Protein AF-A0A377TTQ5-F1 (afdb_monomer)

Solvent-accessible surface area (backbone atoms only — not comparable to full-atom values): 5671 Å² total; per-residue (Å²): 133,58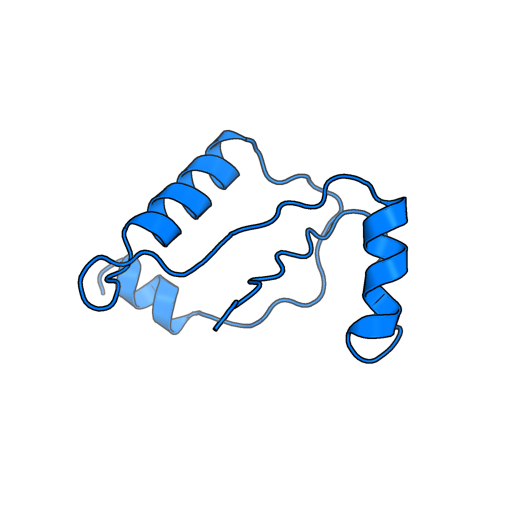,73,68,61,53,54,63,74,67,66,74,92,78,76,77,84,65,67,67,76,82,51,71,66,62,50,49,52,53,51,53,56,60,69,70,50,91,48,74,91,74,61,65,77,66,49,85,51,85,64,82,55,64,72,62,50,62,66,46,44,63,77,74,80,42,94,78,64,81,74,80,58,76,75,62,75,55,76,57,73,74,1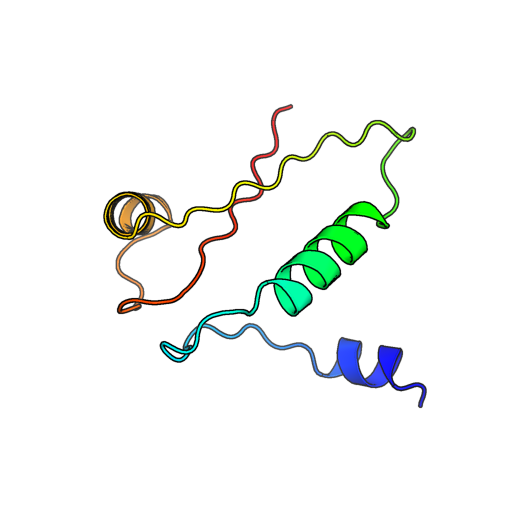29

Nearest PDB structures (foldseek):
  7z0w-assembly3_F  TM=9.594E-01  e=7.415E-06  Escherichia coli K-12
  7z0w-assembly2_C  TM=9.582E-01  e=8.526E-06  Escherichia coli K-12
  8ajx-assembly1_A  TM=9.555E-01  e=1.390E-05  Escherichia coli
  1zch-assembly1_A-2  TM=9.634E-01  e=3.225E-03  Bacillus subtilis
  3eof-assembly1_B  TM=9.105E-01  e=3.013E-02  Bacteroides fragilis NCTC 9343

Mean predicted aligned error: 7.74 Å

Structure (mmCIF, N/CA/C/O backbone):
data_AF-A0A377TTQ5-F1
#
_entry.id   AF-A0A377TTQ5-F1
#
loop_
_atom_site.group_PDB
_atom_site.id
_atom_site.type_symbol
_atom_site.label_atom_id
_atom_site.label_alt_id
_atom_site.label_comp_id
_atom_site.label_asym_id
_atom_site.label_entity_id
_atom_site.label_seq_id
_atom_site.pdbx_PDB_ins_code
_atom_site.Cartn_x
_atom_site.Cartn_y
_atom_site.Cartn_z
_atom_site.occupancy
_atom_site.B_iso_or_equiv
_atom_site.auth_seq_id
_atom_site.auth_comp_id
_atom_site.auth_asym_id
_atom_site.auth_atom_id
_atom_site.pdbx_PDB_model_num
ATOM 1 N N . MET A 1 1 ? -24.903 -6.816 5.364 1.00 72.75 1 MET A N 1
ATOM 2 C CA . MET A 1 1 ? -23.958 -6.250 6.354 1.00 72.75 1 MET A CA 1
ATOM 3 C C . MET A 1 1 ? -23.591 -4.851 5.861 1.00 72.75 1 MET A C 1
ATOM 5 O O . MET A 1 1 ? -24.226 -4.391 4.922 1.00 72.75 1 MET A O 1
ATOM 9 N N . THR A 1 2 ? -22.649 -4.127 6.477 1.00 97.38 2 THR A N 1
ATOM 10 C CA . THR A 1 2 ? -22.118 -2.910 5.835 1.00 97.38 2 THR A CA 1
ATOM 11 C C . THR A 1 2 ? -21.084 -3.293 4.766 1.00 97.38 2 THR A C 1
ATOM 13 O O . THR A 1 2 ? -20.381 -4.295 4.956 1.00 97.38 2 THR A O 1
ATOM 16 N N . PRO A 1 3 ? -20.928 -2.501 3.686 1.00 97.94 3 PRO A N 1
ATOM 17 C CA . PRO A 1 3 ? -19.966 -2.795 2.618 1.00 97.94 3 PRO A CA 1
ATOM 18 C C . PRO A 1 3 ? -18.528 -2.994 3.123 1.00 97.94 3 PRO A C 1
ATOM 20 O O . PRO A 1 3 ? -17.815 -3.878 2.655 1.00 97.94 3 PRO A O 1
ATOM 23 N N . THR A 1 4 ? -18.110 -2.228 4.137 1.00 97.25 4 THR A N 1
ATOM 24 C CA . THR A 1 4 ? -16.768 -2.329 4.731 1.00 97.25 4 THR A CA 1
ATOM 25 C C . THR A 1 4 ? -16.516 -3.688 5.381 1.00 97.25 4 THR A C 1
ATOM 27 O O . THR A 1 4 ? -15.453 -4.274 5.189 1.00 97.25 4 THR A O 1
ATOM 30 N N . ILE A 1 5 ? -17.477 -4.220 6.145 1.00 98.12 5 ILE A N 1
ATOM 31 C CA . ILE A 1 5 ? -17.277 -5.499 6.844 1.00 98.12 5 ILE A CA 1
ATOM 32 C C . ILE A 1 5 ? -17.302 -6.662 5.839 1.00 98.12 5 ILE A C 1
ATOM 34 O O . ILE A 1 5 ? -16.534 -7.613 5.986 1.00 98.12 5 ILE A O 1
ATOM 38 N N . GLU A 1 6 ? -18.138 -6.582 4.801 1.00 97.81 6 GLU A N 1
ATOM 39 C CA . GLU A 1 6 ? -18.163 -7.563 3.704 1.00 97.81 6 GLU A CA 1
ATOM 40 C C . GLU A 1 6 ? -16.821 -7.599 2.961 1.00 97.81 6 GLU A C 1
ATOM 42 O O . GLU A 1 6 ? -16.237 -8.673 2.795 1.00 97.81 6 GLU A O 1
ATOM 47 N N . LEU A 1 7 ? -16.275 -6.426 2.617 1.00 96.94 7 LEU A N 1
ATOM 48 C CA . LEU A 1 7 ? -14.964 -6.302 1.981 1.00 96.94 7 LEU A CA 1
ATOM 49 C C . LEU A 1 7 ? -13.858 -6.938 2.835 1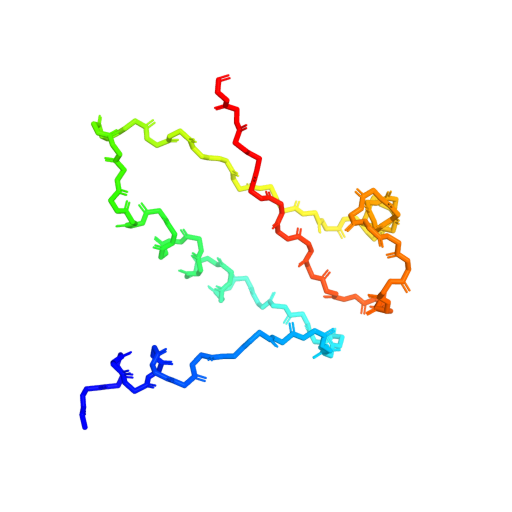.00 96.94 7 LEU A C 1
ATOM 51 O O . LEU A 1 7 ? -13.107 -7.774 2.332 1.00 96.94 7 LEU A O 1
ATOM 55 N N . LEU A 1 8 ? -13.789 -6.601 4.129 1.00 97.25 8 LEU A N 1
ATOM 56 C CA . LEU A 1 8 ? -12.769 -7.129 5.043 1.00 97.25 8 LEU A CA 1
ATOM 57 C C . LEU A 1 8 ? -12.844 -8.656 5.187 1.00 97.25 8 LEU A C 1
ATOM 59 O O . LEU A 1 8 ? -11.810 -9.323 5.181 1.00 97.25 8 LEU A O 1
ATOM 63 N N . ARG A 1 9 ? -14.051 -9.233 5.267 1.00 97.81 9 ARG A N 1
ATOM 64 C CA . ARG A 1 9 ? -14.235 -10.694 5.355 1.00 97.81 9 ARG A CA 1
ATOM 65 C C . ARG A 1 9 ? -13.922 -11.428 4.052 1.00 97.81 9 ARG A C 1
ATOM 67 O O . ARG A 1 9 ? -13.595 -12.608 4.095 1.00 97.81 9 ARG A O 1
ATOM 74 N N . SER A 1 10 ? -13.999 -10.745 2.911 1.00 97.69 10 SER A N 1
ATOM 75 C CA . SER A 1 10 ? -13.660 -11.308 1.599 1.00 97.69 10 SER A CA 1
ATOM 76 C C . SER A 1 10 ? -12.155 -11.304 1.283 1.00 97.69 10 SER A C 1
ATOM 78 O O . SER A 1 10 ? -11.758 -11.728 0.196 1.00 97.69 10 SER A O 1
ATOM 80 N N . HIS A 1 11 ? -11.303 -10.809 2.192 1.00 97.00 11 HIS A N 1
ATOM 81 C CA . HIS A 1 11 ? -9.868 -10.656 1.953 1.00 97.00 11 HIS A CA 1
ATOM 82 C C . HIS A 1 11 ? -9.178 -11.989 1.609 1.00 97.00 11 HIS A C 1
ATOM 84 O O . HIS A 1 11 ? -9.277 -12.980 2.331 1.00 97.00 11 HIS A O 1
ATOM 90 N N . ARG A 1 12 ? -8.397 -11.977 0.522 1.00 95.88 12 ARG A N 1
ATOM 91 C CA . ARG A 1 12 ? -7.476 -13.050 0.131 1.00 95.88 12 ARG A CA 1
ATOM 92 C C . ARG A 1 12 ? -6.225 -12.461 -0.505 1.00 95.88 12 ARG A C 1
ATOM 94 O O . ARG A 1 12 ? -6.313 -11.491 -1.258 1.00 95.88 12 ARG A O 1
ATOM 101 N N . SER A 1 13 ? -5.068 -13.060 -0.231 1.00 92.44 13 SER A N 1
ATOM 102 C CA . SER A 1 13 ? -3.798 -12.629 -0.820 1.00 92.44 13 SER A CA 1
ATOM 103 C C . SER A 1 13 ? -3.734 -13.000 -2.300 1.00 92.44 13 SER A C 1
ATOM 105 O O . SER A 1 13 ? -3.762 -14.178 -2.656 1.00 92.44 13 SER A O 1
ATOM 107 N N . ILE A 1 14 ? -3.597 -11.995 -3.160 1.00 90.31 14 ILE A N 1
ATOM 108 C CA . ILE A 1 14 ? -3.435 -12.171 -4.603 1.00 90.31 14 ILE A CA 1
ATOM 109 C C . ILE A 1 14 ? -1.941 -12.200 -4.937 1.00 90.31 14 ILE A C 1
ATOM 111 O O . ILE A 1 14 ? -1.192 -11.334 -4.494 1.00 90.31 14 ILE A O 1
ATOM 115 N N . ARG A 1 15 ? -1.502 -13.210 -5.697 1.00 87.62 15 ARG A N 1
ATOM 116 C CA . ARG A 1 15 ? -0.098 -13.374 -6.137 1.00 87.62 15 ARG A CA 1
ATOM 117 C C . ARG A 1 15 ? 0.072 -13.388 -7.658 1.00 87.62 15 ARG A C 1
ATOM 119 O O . ARG A 1 15 ? 1.188 -13.426 -8.152 1.00 87.62 15 ARG A O 1
ATOM 126 N N . HIS A 1 16 ? -1.030 -13.315 -8.397 1.00 84.81 16 HIS A N 1
ATOM 127 C CA . HIS A 1 16 ? -1.047 -13.210 -9.850 1.00 84.81 16 HIS A CA 1
ATOM 128 C C . HIS A 1 16 ? -1.842 -11.961 -10.226 1.00 84.81 16 HIS A C 1
ATOM 130 O O . HIS A 1 16 ? -2.999 -11.839 -9.831 1.00 84.81 16 HIS A O 1
ATOM 136 N N . PHE A 1 17 ? -1.235 -11.032 -10.964 1.00 87.06 17 PHE A N 1
ATOM 137 C CA . PHE A 1 17 ? -1.915 -9.809 -11.391 1.00 87.06 17 PHE A CA 1
ATOM 138 C C . PHE A 1 17 ? -1.701 -9.548 -12.883 1.00 87.06 17 PHE A C 1
ATOM 140 O O . PHE A 1 17 ? -0.852 -10.176 -13.518 1.00 87.06 17 PHE A O 1
ATOM 147 N N . THR A 1 18 ? -2.469 -8.608 -13.423 1.00 91.25 18 THR A N 1
ATOM 148 C CA . THR A 1 18 ? -2.384 -8.152 -14.812 1.00 91.25 18 THR A CA 1
ATOM 149 C C . THR A 1 18 ? -1.395 -6.997 -14.968 1.00 91.25 18 THR A C 1
ATOM 151 O O . THR A 1 18 ? -0.952 -6.399 -13.982 1.00 91.25 18 THR A O 1
ATOM 154 N N . ASP A 1 19 ? -1.080 -6.655 -16.213 1.00 88.06 19 ASP A N 1
ATOM 155 C CA . ASP A 1 19 ? -0.179 -5.546 -16.557 1.00 88.06 19 ASP A CA 1
ATOM 156 C C . ASP A 1 19 ? -0.891 -4.179 -16.509 1.00 88.06 19 ASP A C 1
ATOM 158 O O . ASP A 1 19 ? -0.300 -3.147 -16.821 1.00 88.06 19 ASP A O 1
ATOM 162 N N . ALA A 1 20 ? -2.167 -4.159 -16.099 1.00 89.44 20 ALA A N 1
ATOM 163 C CA . ALA A 1 20 ? -2.931 -2.933 -15.927 1.00 89.44 20 ALA A CA 1
ATOM 164 C C . ALA A 1 20 ? -2.299 -2.069 -14.818 1.00 89.44 20 ALA A C 1
ATOM 166 O O . ALA A 1 20 ? -2.104 -2.556 -13.697 1.00 89.44 20 ALA A O 1
ATOM 167 N N . PRO A 1 21 ? -1.980 -0.792 -15.095 1.00 89.44 21 PRO A N 1
ATOM 168 C CA . PRO A 1 21 ? -1.408 0.087 -14.090 1.00 89.44 21 PRO A CA 1
ATOM 169 C C . PRO A 1 21 ? -2.454 0.468 -13.036 1.00 89.44 21 PRO A C 1
ATOM 171 O O . PRO A 1 21 ? -3.646 0.576 -13.320 1.00 89.44 21 PRO A O 1
ATOM 174 N N . VAL A 1 22 ? -1.988 0.734 -11.816 1.00 92.81 22 VAL A N 1
ATOM 175 C CA . VAL A 1 22 ? -2.797 1.411 -10.795 1.00 92.81 22 VAL A CA 1
ATOM 176 C C . VAL A 1 22 ? -2.826 2.898 -11.134 1.00 92.81 22 VAL A C 1
ATOM 178 O O . VAL A 1 22 ? -1.759 3.510 -11.254 1.00 92.81 22 VAL A O 1
ATOM 181 N N . SER A 1 23 ? -4.028 3.460 -11.273 1.00 94.56 23 SER A N 1
ATOM 182 C CA . SER A 1 23 ? -4.213 4.888 -11.559 1.00 94.56 23 SER A CA 1
ATOM 183 C C . SER A 1 23 ? -3.636 5.777 -10.454 1.00 94.56 23 SER A C 1
ATOM 185 O O . SER A 1 23 ? -3.349 5.334 -9.333 1.00 94.56 23 SER A O 1
ATOM 187 N N . ASP A 1 24 ? -3.434 7.046 -10.780 1.00 94.50 24 ASP A N 1
ATOM 188 C CA . ASP A 1 24 ? -2.879 8.020 -9.848 1.00 94.50 24 ASP A CA 1
ATOM 189 C C . ASP A 1 24 ? -3.863 8.325 -8.717 1.00 94.50 24 ASP A C 1
ATOM 191 O O . ASP A 1 24 ? -3.455 8.387 -7.557 1.00 94.50 24 ASP A O 1
ATOM 195 N N . GLU A 1 25 ? -5.152 8.371 -9.038 1.00 97.19 25 GLU A N 1
ATOM 196 C CA . GLU A 1 25 ? -6.259 8.574 -8.109 1.00 97.19 25 GLU A CA 1
ATOM 197 C C . GLU A 1 25 ? -6.374 7.400 -7.134 1.00 97.19 25 GLU A C 1
ATOM 199 O O . GLU A 1 25 ? -6.327 7.591 -5.921 1.00 97.19 25 GLU A O 1
ATOM 204 N N . GLN A 1 26 ? -6.420 6.160 -7.641 1.00 96.38 26 GLN A N 1
ATOM 205 C CA . GLN A 1 26 ? -6.452 4.969 -6.779 1.00 96.38 26 GLN A CA 1
ATOM 206 C C . GLN A 1 26 ? -5.246 4.924 -5.842 1.00 96.38 26 GLN A C 1
ATOM 208 O O . GLN A 1 26 ? -5.364 4.565 -4.672 1.00 96.38 26 GLN A O 1
ATOM 213 N N . ARG A 1 27 ? -4.066 5.282 -6.353 1.00 95.62 27 ARG A N 1
ATOM 214 C CA . ARG A 1 27 ? -2.844 5.300 -5.554 1.00 95.62 27 ARG A CA 1
ATOM 215 C C . ARG A 1 27 ? -2.891 6.374 -4.467 1.00 95.62 27 ARG A C 1
ATOM 217 O O . ARG A 1 27 ? -2.443 6.095 -3.357 1.00 95.62 27 ARG A O 1
ATOM 224 N N . ALA A 1 28 ? -3.412 7.561 -4.769 1.00 96.56 28 ALA A N 1
ATOM 225 C CA . ALA A 1 28 ? -3.593 8.625 -3.786 1.00 96.56 28 ALA A CA 1
ATOM 226 C C . ALA A 1 28 ? -4.537 8.181 -2.657 1.00 96.56 28 ALA A C 1
ATOM 228 O O . ALA A 1 28 ? -4.169 8.299 -1.491 1.00 96.56 28 ALA A O 1
ATOM 229 N N . GLU A 1 29 ? -5.671 7.561 -2.991 1.00 98.19 29 GLU A N 1
ATOM 230 C CA . GLU A 1 29 ? -6.634 7.035 -2.010 1.00 98.19 29 GLU A CA 1
ATOM 231 C C . GLU A 1 29 ? -6.037 5.937 -1.116 1.00 98.19 29 GLU A C 1
ATOM 233 O O . GLU A 1 29 ? -6.254 5.920 0.098 1.00 98.19 29 GLU A O 1
ATOM 238 N N . ILE A 1 30 ? -5.222 5.039 -1.683 1.00 97.12 30 ILE A N 1
ATOM 239 C CA . ILE A 1 30 ? -4.514 4.003 -0.913 1.00 97.12 30 ILE A CA 1
ATOM 240 C C . ILE A 1 30 ? -3.542 4.639 0.090 1.00 97.12 30 ILE A C 1
ATOM 242 O O . ILE A 1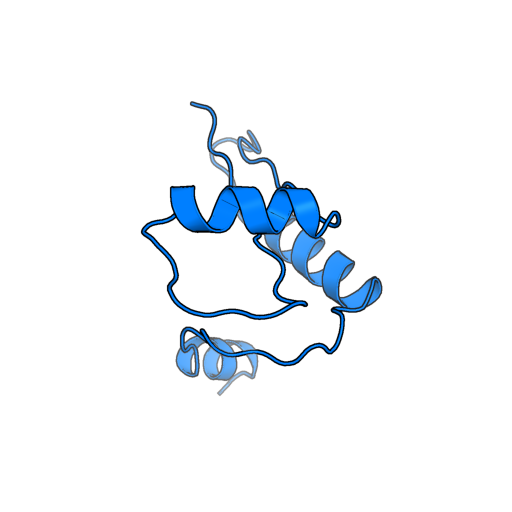 30 ? -3.488 4.220 1.248 1.00 97.12 30 ILE A O 1
ATOM 246 N N . ILE A 1 31 ? -2.772 5.643 -0.338 1.00 96.38 31 ILE A N 1
ATOM 247 C CA . ILE A 1 31 ? -1.805 6.328 0.530 1.00 96.38 31 ILE A CA 1
ATOM 248 C C . ILE A 1 31 ? -2.532 7.115 1.624 1.00 96.38 31 ILE A C 1
ATOM 250 O O . ILE A 1 31 ? -2.154 7.000 2.788 1.00 96.38 31 ILE A O 1
ATOM 254 N N . ALA A 1 32 ? -3.595 7.844 1.280 1.00 97.62 32 ALA A N 1
ATOM 255 C CA . ALA A 1 32 ? -4.413 8.578 2.241 1.00 97.62 32 ALA A CA 1
ATOM 256 C C . ALA A 1 32 ? -5.029 7.636 3.290 1.00 97.62 32 ALA A C 1
ATOM 258 O O . ALA A 1 32 ? -4.953 7.897 4.490 1.00 97.62 32 ALA A O 1
ATOM 259 N N . SER A 1 33 ? -5.546 6.483 2.852 1.00 96.75 33 SER A N 1
ATOM 260 C CA . SER A 1 33 ? -6.072 5.443 3.746 1.00 96.75 33 SER A CA 1
ATOM 261 C C . SER A 1 33 ? -4.998 4.898 4.694 1.00 96.75 33 SER A C 1
ATOM 263 O O . SER A 1 33 ? -5.265 4.694 5.877 1.00 96.75 33 SER A O 1
ATOM 265 N N . ALA A 1 34 ? -3.770 4.688 4.204 1.00 95.56 34 ALA A N 1
ATOM 266 C CA . ALA A 1 34 ? -2.649 4.243 5.033 1.00 95.56 34 ALA A CA 1
ATOM 267 C C . ALA A 1 34 ? -2.230 5.306 6.066 1.00 95.56 34 ALA A C 1
ATOM 269 O O . ALA A 1 34 ? -1.946 4.968 7.213 1.00 95.56 34 ALA A O 1
ATOM 270 N N . GLN A 1 35 ? -2.221 6.584 5.678 1.00 96.19 35 GLN A N 1
ATOM 271 C CA . GLN A 1 35 ? -1.898 7.712 6.560 1.00 96.19 35 GLN A CA 1
ATOM 272 C C . GLN A 1 35 ? -2.961 7.946 7.642 1.00 96.19 35 GLN A C 1
ATOM 274 O O .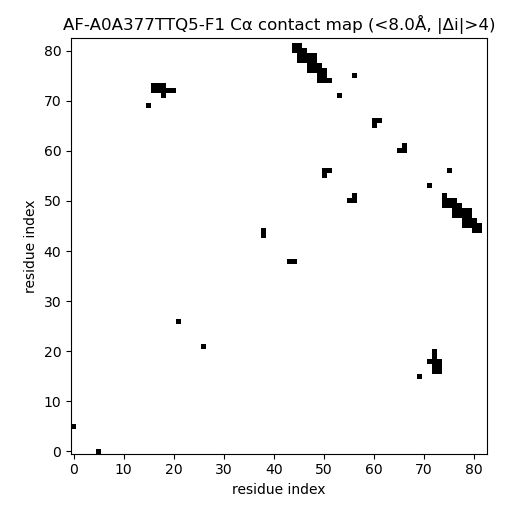 GLN A 1 35 ? -2.631 8.440 8.717 1.00 96.19 35 GLN A O 1
ATOM 279 N N . ALA A 1 36 ? -4.217 7.572 7.383 1.00 97.06 36 ALA A N 1
ATOM 280 C CA . ALA A 1 36 ? -5.314 7.687 8.342 1.00 97.06 36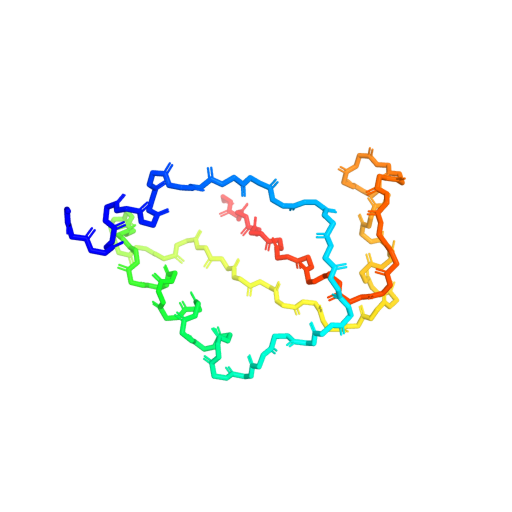 ALA A CA 1
ATOM 281 C C . ALA A 1 36 ? -5.285 6.617 9.452 1.00 97.06 36 ALA A C 1
ATOM 283 O O . ALA A 1 36 ? -6.056 6.699 10.411 1.00 97.06 36 ALA A O 1
ATOM 284 N N . ALA A 1 37 ? -4.418 5.604 9.344 1.00 96.31 37 ALA A N 1
ATOM 285 C CA . ALA A 1 37 ? -4.279 4.582 10.374 1.00 96.31 37 ALA A CA 1
ATOM 286 C C . ALA A 1 37 ? -3.709 5.173 11.677 1.00 96.31 37 ALA A C 1
ATOM 288 O O . ALA A 1 37 ? -2.827 6.032 11.664 1.00 96.31 37 ALA A O 1
ATOM 289 N N . SER A 1 38 ? -4.183 4.686 12.828 1.00 96.44 38 SER A N 1
ATOM 290 C CA . SER A 1 38 ? -3.650 5.101 14.128 1.00 96.44 38 SER A CA 1
ATOM 291 C C . SER A 1 38 ? -2.157 4.783 14.236 1.00 96.44 38 SER A C 1
ATOM 293 O O . SER A 1 38 ? -1.717 3.684 13.900 1.00 96.44 38 SER A O 1
ATOM 295 N N . THR A 1 39 ? -1.377 5.728 14.758 1.00 96.50 39 THR A N 1
ATOM 296 C CA . THR A 1 39 ? 0.058 5.549 14.999 1.00 96.50 39 THR A CA 1
ATOM 297 C C . THR A 1 39 ? 0.368 5.760 16.474 1.00 96.50 39 THR A C 1
ATOM 299 O O . THR A 1 39 ? -0.255 6.588 17.142 1.00 96.50 39 THR A O 1
ATOM 302 N N . SER A 1 40 ? 1.327 4.994 17.001 1.00 95.94 40 SER A N 1
ATOM 303 C CA . SER A 1 40 ? 1.748 5.131 18.397 1.00 95.94 40 SER A CA 1
ATOM 304 C C . SER A 1 40 ? 2.229 6.552 18.648 1.00 95.94 40 SER A C 1
ATOM 306 O O . SER A 1 40 ? 3.117 7.027 17.940 1.00 95.94 40 SER A O 1
ATOM 308 N N . SER A 1 41 ? 1.643 7.219 19.641 1.00 95.88 41 SER A N 1
ATOM 309 C CA . SER A 1 41 ? 2.009 8.580 20.056 1.00 95.88 41 SER A CA 1
ATOM 310 C C . SER A 1 41 ? 2.089 9.588 18.900 1.00 95.88 41 SER A C 1
ATOM 312 O O . SER A 1 41 ? 2.892 10.513 18.950 1.00 95.88 41 SER A O 1
ATOM 314 N N . PHE A 1 42 ? 1.291 9.388 17.843 1.00 92.81 42 PHE A N 1
ATOM 315 C CA . PHE A 1 42 ? 1.302 10.211 16.628 1.00 92.81 42 PHE A CA 1
ATOM 316 C C . PHE A 1 42 ? 2.669 10.291 15.910 1.00 92.81 42 PHE A C 1
ATOM 318 O O . PHE A 1 42 ? 2.923 11.210 15.138 1.00 92.81 42 PHE A O 1
ATOM 325 N N . LEU A 1 43 ? 3.564 9.321 16.133 1.00 95.31 43 LEU A N 1
ATOM 326 C CA . LEU A 1 43 ? 4.951 9.397 15.662 1.00 95.31 43 LEU A CA 1
ATOM 327 C C . LEU A 1 43 ? 5.128 9.183 14.155 1.00 95.31 43 LEU A C 1
ATOM 329 O O . LEU A 1 43 ? 6.157 9.568 13.610 1.00 95.31 43 LEU A O 1
ATOM 333 N N . GLN A 1 44 ? 4.176 8.520 13.490 1.00 93.38 44 GLN A N 1
ATOM 334 C CA . GLN A 1 44 ? 4.244 8.244 12.047 1.00 93.38 44 GLN A CA 1
ATOM 335 C C . GLN A 1 44 ? 5.572 7.581 11.603 1.00 93.38 44 GLN A C 1
ATOM 337 O O . GLN A 1 44 ? 6.106 7.884 10.539 1.00 93.38 44 GLN A O 1
ATOM 342 N N . CYS A 1 45 ? 6.109 6.646 12.403 1.00 93.31 45 CYS A N 1
ATOM 343 C CA . CYS A 1 45 ? 7.384 5.948 12.152 1.00 93.31 45 CYS A CA 1
ATOM 344 C C . CYS A 1 45 ? 7.317 4.920 11.004 1.00 93.31 45 CYS A C 1
ATOM 346 O O . CYS A 1 45 ? 7.689 3.756 11.157 1.00 93.31 45 CYS A O 1
ATOM 348 N N . THR A 1 46 ? 6.775 5.295 9.852 1.00 93.44 46 THR A N 1
ATOM 349 C CA . THR A 1 46 ? 6.635 4.424 8.685 1.00 93.44 46 THR A CA 1
ATOM 350 C C . THR A 1 46 ? 6.852 5.235 7.421 1.00 93.44 46 THR A C 1
ATOM 352 O O . THR A 1 46 ? 6.341 6.341 7.279 1.00 93.44 46 THR A O 1
ATOM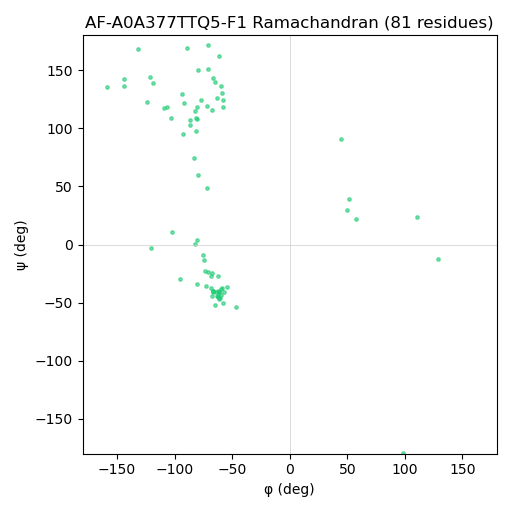 355 N N . SER A 1 47 ? 7.607 4.674 6.481 1.00 93.81 47 SER A N 1
ATOM 356 C CA . SER A 1 47 ? 7.811 5.265 5.163 1.00 93.81 47 SER A CA 1
ATOM 357 C C . SER A 1 47 ? 7.293 4.324 4.085 1.00 93.81 47 SER A C 1
ATOM 359 O O . SER A 1 47 ? 7.495 3.110 4.148 1.00 93.81 47 SER A O 1
ATOM 361 N N . ILE A 1 48 ? 6.635 4.901 3.083 1.00 93.94 48 ILE A N 1
ATOM 362 C CA . ILE A 1 48 ? 6.130 4.186 1.915 1.00 93.94 48 ILE A CA 1
ATOM 363 C C . ILE A 1 48 ? 7.031 4.537 0.734 1.00 93.94 48 ILE A C 1
ATOM 365 O O . ILE A 1 48 ? 7.124 5.699 0.347 1.00 93.94 48 ILE A O 1
ATOM 369 N N . ILE A 1 49 ? 7.691 3.534 0.155 1.00 93.69 49 ILE A N 1
ATOM 370 C CA . ILE A 1 49 ? 8.585 3.720 -0.992 1.00 93.69 49 ILE A CA 1
ATOM 371 C C . ILE A 1 49 ? 7.923 3.122 -2.231 1.00 93.69 49 ILE A C 1
ATOM 373 O O . ILE A 1 49 ? 7.680 1.917 -2.304 1.00 93.69 49 ILE A O 1
ATOM 377 N N . ARG A 1 50 ? 7.642 3.970 -3.227 1.00 92.69 50 ARG A N 1
ATOM 378 C CA . ARG A 1 50 ? 7.130 3.542 -4.533 1.00 92.69 50 ARG A CA 1
ATOM 379 C C . ARG A 1 50 ? 8.292 3.303 -5.487 1.00 92.69 50 ARG A C 1
ATOM 381 O O . ARG A 1 50 ? 9.031 4.226 -5.810 1.00 92.69 50 ARG A O 1
ATOM 388 N N . ILE A 1 51 ? 8.379 2.088 -6.014 1.00 89.75 51 ILE A N 1
ATOM 389 C CA . ILE A 1 51 ? 9.382 1.714 -7.013 1.00 89.75 51 ILE A CA 1
ATOM 390 C C . ILE A 1 51 ? 8.720 1.660 -8.386 1.00 89.75 51 ILE A C 1
ATOM 392 O O . ILE A 1 51 ? 7.920 0.763 -8.665 1.00 89.75 51 ILE A O 1
ATOM 396 N N . THR A 1 52 ? 9.037 2.631 -9.239 1.00 90.25 52 THR A N 1
ATOM 397 C CA . THR A 1 52 ? 8.534 2.718 -10.619 1.00 90.25 52 THR A CA 1
ATOM 398 C C . THR A 1 52 ? 9.493 2.125 -11.640 1.00 90.25 52 THR A C 1
ATOM 400 O O . THR A 1 52 ? 9.019 1.606 -12.643 1.00 90.25 52 THR A O 1
ATOM 403 N N . ASP A 1 53 ? 10.801 2.157 -11.370 1.00 89.94 53 ASP A N 1
ATOM 404 C CA . ASP A 1 53 ? 11.827 1.586 -12.243 1.00 89.94 53 ASP A CA 1
ATOM 405 C C . ASP A 1 53 ? 11.714 0.046 -12.289 1.00 89.94 53 ASP A C 1
ATOM 407 O O . ASP A 1 53 ? 11.913 -0.616 -11.258 1.00 89.94 53 ASP A O 1
ATOM 411 N N . PRO A 1 54 ? 11.406 -0.543 -13.461 1.00 87.44 54 PRO A N 1
ATOM 412 C CA . PRO A 1 54 ? 11.358 -1.989 -13.629 1.00 87.44 54 PRO A CA 1
ATOM 413 C C . PRO A 1 54 ? 12.699 -2.664 -13.323 1.00 87.44 54 PRO A C 1
ATOM 415 O O . PRO A 1 54 ? 12.705 -3.712 -12.685 1.00 87.44 54 PRO A O 1
ATOM 418 N N . ALA A 1 55 ? 13.832 -2.061 -13.696 1.00 91.00 55 ALA A N 1
ATOM 419 C CA . ALA A 1 55 ? 15.150 -2.655 -13.484 1.00 91.00 55 ALA A CA 1
ATOM 420 C C . ALA A 1 55 ? 15.492 -2.755 -11.989 1.00 91.00 55 ALA A C 1
ATOM 422 O O . ALA A 1 55 ? 16.024 -3.766 -11.527 1.00 91.00 55 ALA A O 1
ATOM 423 N N . LEU A 1 56 ? 15.137 -1.732 -11.204 1.00 90.62 56 LEU A N 1
ATOM 424 C CA . LEU A 1 56 ? 15.266 -1.776 -9.746 1.00 90.62 56 LEU A CA 1
ATOM 425 C C . LEU A 1 56 ? 14.355 -2.851 -9.145 1.00 90.62 56 LEU A C 1
ATOM 427 O O . LEU A 1 56 ? 14.776 -3.587 -8.253 1.00 90.62 56 LEU A O 1
ATOM 431 N N . ARG A 1 57 ? 13.123 -2.975 -9.649 1.00 87.81 57 ARG A N 1
ATOM 432 C CA . ARG A 1 57 ? 12.167 -3.981 -9.176 1.00 87.81 57 ARG A CA 1
ATOM 433 C C . ARG A 1 57 ? 12.662 -5.408 -9.420 1.00 87.81 57 ARG A C 1
ATOM 435 O O . ARG A 1 57 ? 12.606 -6.211 -8.494 1.00 87.81 57 ARG A O 1
ATOM 442 N N . GLU A 1 58 ? 13.205 -5.697 -10.601 1.00 86.69 58 GLU A N 1
ATOM 443 C CA . GLU A 1 58 ? 13.791 -7.008 -10.927 1.00 86.69 58 GLU A CA 1
ATOM 444 C C . GLU A 1 58 ? 14.939 -7.375 -9.978 1.00 86.69 58 GLU A C 1
ATOM 446 O O . GLU A 1 58 ? 15.049 -8.514 -9.529 1.00 86.69 58 GLU A O 1
ATOM 451 N N . ARG A 1 59 ? 15.756 -6.392 -9.579 1.00 90.25 59 ARG A N 1
ATOM 452 C CA . ARG A 1 59 ? 16.842 -6.602 -8.608 1.00 90.25 59 ARG A CA 1
ATOM 453 C C . ARG A 1 59 ? 16.346 -6.919 -7.194 1.00 90.25 59 ARG A C 1
ATOM 455 O O . ARG A 1 59 ? 17.087 -7.536 -6.434 1.00 90.25 59 ARG A O 1
ATOM 462 N N . LEU A 1 60 ? 15.128 -6.510 -6.826 1.00 87.81 60 LEU A N 1
ATOM 463 C CA . LEU A 1 60 ? 14.558 -6.789 -5.503 1.00 87.81 60 LEU A CA 1
ATOM 464 C C . LEU A 1 60 ? 13.982 -8.197 -5.375 1.00 87.81 60 LEU A C 1
ATOM 466 O O . LEU A 1 60 ? 14.073 -8.776 -4.297 1.00 87.81 60 LEU A O 1
ATOM 470 N N . VAL A 1 61 ? 13.414 -8.755 -6.447 1.00 81.75 61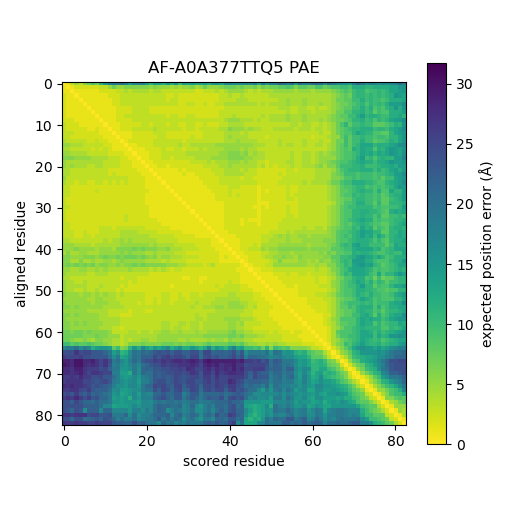 VAL A N 1
ATOM 471 C CA . VAL A 1 61 ? 12.801 -10.097 -6.448 1.00 81.75 61 VAL A CA 1
ATOM 472 C C . VAL A 1 61 ? 13.686 -11.162 -5.778 1.00 81.75 61 VAL A C 1
ATOM 474 O O . VAL A 1 61 ? 13.215 -11.789 -4.823 1.00 81.75 61 VAL A O 1
ATOM 477 N N . PRO A 1 62 ? 14.968 -11.354 -6.163 1.00 84.88 62 PRO A N 1
ATOM 478 C CA . PRO A 1 62 ? 15.807 -12.383 -5.546 1.00 84.88 62 PRO A CA 1
ATOM 479 C C . PRO A 1 62 ? 16.045 -12.162 -4.044 1.00 84.88 62 PRO A C 1
ATOM 481 O O . PRO A 1 62 ? 16.216 -13.136 -3.315 1.00 84.88 62 PRO A O 1
ATOM 484 N N . LEU A 1 63 ? 15.992 -10.916 -3.555 1.00 88.19 63 LEU A N 1
ATOM 485 C CA . LEU A 1 63 ? 16.177 -10.583 -2.136 1.00 88.19 63 LEU A CA 1
ATOM 486 C C . LEU A 1 63 ? 14.965 -10.957 -1.267 1.00 88.19 63 LEU A C 1
ATOM 488 O O . LEU A 1 63 ? 15.064 -10.953 -0.043 1.00 88.19 63 LEU A O 1
ATOM 492 N N . THR A 1 64 ? 13.821 -11.272 -1.883 1.00 82.12 64 THR A N 1
ATOM 493 C CA . THR A 1 64 ? 12.548 -11.532 -1.186 1.00 82.12 64 THR A CA 1
ATOM 494 C C . THR A 1 64 ? 12.187 -13.016 -1.054 1.00 82.12 64 THR A C 1
ATOM 496 O O . THR A 1 64 ? 11.077 -13.333 -0.634 1.00 82.12 64 THR A O 1
ATOM 499 N N . GLY A 1 65 ? 13.114 -13.933 -1.362 1.00 68.69 65 GLY A N 1
ATOM 500 C CA . GLY A 1 65 ? 12.891 -15.382 -1.227 1.00 68.69 65 GLY A CA 1
ATOM 501 C C . GLY A 1 65 ? 12.800 -16.161 -2.545 1.00 68.69 65 GLY A C 1
ATOM 502 O O . GLY A 1 65 ? 12.237 -17.252 -2.568 1.00 68.69 65 GLY A O 1
ATOM 503 N N . GLY A 1 66 ? 13.382 -15.639 -3.629 1.00 59.94 66 GLY A N 1
ATOM 504 C CA . GLY A 1 66 ? 13.581 -16.374 -4.885 1.00 59.94 66 GLY A CA 1
ATOM 505 C C . GLY A 1 66 ? 12.533 -16.104 -5.976 1.00 59.94 66 GLY A C 1
ATOM 506 O O . GLY A 1 66 ? 11.637 -15.280 -5.791 1.00 59.94 66 GLY A O 1
ATOM 507 N N . PRO A 1 67 ? 12.651 -16.762 -7.149 1.00 52.94 67 PRO A N 1
ATOM 508 C CA . PRO A 1 67 ? 11.916 -16.423 -8.367 1.00 52.94 67 PRO A CA 1
ATOM 509 C C . PRO A 1 67 ? 10.482 -16.974 -8.330 1.00 52.94 67 PRO A C 1
ATOM 511 O O . PRO A 1 67 ? 10.072 -17.764 -9.176 1.00 52.94 67 PRO A O 1
ATOM 514 N N . ALA A 1 68 ? 9.686 -16.570 -7.343 1.00 49.38 68 ALA A N 1
ATOM 515 C CA . ALA A 1 68 ? 8.264 -16.880 -7.295 1.00 49.38 68 ALA A CA 1
ATOM 516 C C . ALA A 1 68 ? 7.491 -15.865 -8.152 1.00 49.38 68 ALA A C 1
ATOM 518 O O . ALA A 1 68 ? 6.846 -14.952 -7.652 1.00 49.38 68 ALA A O 1
ATOM 519 N N . ALA A 1 69 ? 7.616 -16.043 -9.469 1.00 47.62 69 ALA A N 1
ATOM 520 C CA . ALA A 1 69 ? 6.672 -15.620 -10.497 1.00 47.62 69 ALA A CA 1
ATOM 521 C C . ALA A 1 69 ? 6.088 -14.197 -10.378 1.00 47.62 69 ALA A C 1
ATOM 523 O O . ALA A 1 69 ? 4.960 -14.038 -9.916 1.00 47.62 69 ALA A O 1
ATOM 524 N N . ARG A 1 70 ? 6.737 -13.191 -10.9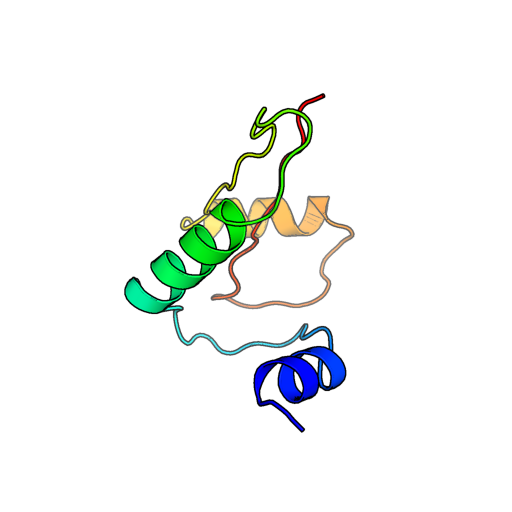95 1.00 49.84 70 ARG A N 1
ATOM 525 C CA . ARG A 1 70 ? 5.961 -12.296 -11.872 1.00 49.84 70 ARG A CA 1
ATOM 526 C C . ARG A 1 70 ? 6.751 -11.506 -12.919 1.00 49.84 70 ARG A C 1
ATOM 528 O O . ARG A 1 70 ? 7.764 -10.895 -12.626 1.00 49.84 70 ARG A O 1
ATOM 535 N N . ARG A 1 71 ? 6.163 -11.519 -14.121 1.00 47.31 71 ARG A N 1
ATOM 536 C CA . ARG A 1 71 ? 6.371 -10.686 -15.319 1.00 47.31 71 ARG A CA 1
ATOM 537 C C . ARG A 1 71 ? 5.836 -9.237 -15.110 1.00 47.31 71 ARG A C 1
ATOM 539 O O . ARG A 1 71 ? 5.241 -8.980 -14.058 1.00 47.31 71 ARG A O 1
ATOM 546 N N . PRO A 1 72 ? 6.090 -8.274 -16.024 1.00 38.28 72 PRO A N 1
ATOM 547 C CA . PRO A 1 72 ? 6.149 -6.846 -15.695 1.00 38.28 72 PRO A CA 1
ATOM 548 C C . PRO A 1 72 ? 4.798 -6.282 -15.224 1.00 38.28 72 PRO A C 1
ATOM 550 O O . PRO A 1 72 ? 3.767 -6.608 -15.779 1.00 38.28 72 PRO A O 1
ATOM 553 N N . GLY A 1 73 ? 4.796 -5.411 -14.203 1.00 47.06 73 GLY A N 1
ATOM 554 C CA . GLY A 1 73 ? 3.604 -4.625 -13.818 1.00 47.06 73 GLY A CA 1
ATOM 555 C C . GLY A 1 73 ? 3.180 -4.672 -12.342 1.00 47.06 73 GLY A C 1
ATOM 556 O O . GLY A 1 73 ? 2.409 -3.827 -11.902 1.00 47.06 73 GLY A O 1
ATOM 557 N N . GLY A 1 74 ? 3.709 -5.579 -11.512 1.00 42.28 74 GLY A N 1
ATOM 558 C CA . GLY A 1 74 ? 3.338 -5.668 -10.084 1.00 42.28 74 GLY A CA 1
ATOM 559 C C . GLY A 1 74 ? 4.140 -4.760 -9.167 1.00 42.28 74 GLY A C 1
ATOM 560 O O . GLY A 1 74 ? 5.317 -5.027 -8.958 1.00 42.28 74 GLY A O 1
ATOM 561 N N . GLY A 1 75 ? 3.548 -3.679 -8.651 1.00 44.12 75 GLY A N 1
ATOM 562 C CA . GLY A 1 75 ? 4.206 -2.790 -7.690 1.00 44.12 75 GLY A CA 1
ATOM 563 C C . GLY A 1 75 ? 4.656 -3.547 -6.440 1.00 44.12 75 GLY A C 1
ATOM 564 O O . GLY A 1 75 ? 3.826 -4.096 -5.725 1.00 44.12 75 GLY A O 1
ATOM 565 N N . VAL A 1 76 ? 5.960 -3.567 -6.168 1.00 46.31 76 VAL A N 1
ATOM 566 C CA . VAL A 1 76 ? 6.485 -3.980 -4.862 1.00 46.31 76 VAL A CA 1
ATOM 567 C C . VAL A 1 76 ? 6.351 -2.772 -3.939 1.00 46.31 76 VAL A C 1
ATOM 569 O O . VAL A 1 76 ? 7.056 -1.780 -4.119 1.00 46.31 76 VAL A O 1
ATOM 572 N N . LEU A 1 77 ? 5.418 -2.830 -2.987 1.00 42.47 77 LEU A N 1
ATOM 573 C CA . LEU A 1 77 ? 5.333 -1.864 -1.895 1.00 42.47 77 LEU A CA 1
ATOM 574 C C . LEU A 1 77 ? 6.119 -2.427 -0.708 1.00 42.47 77 LEU A C 1
ATOM 576 O O . LEU A 1 77 ? 5.612 -3.252 0.048 1.00 42.47 77 LEU A O 1
ATOM 580 N N . GLY A 1 78 ? 7.383 -2.030 -0.581 1.00 44.41 78 GLY A N 1
ATOM 581 C CA . GLY A 1 78 ? 8.191 -2.353 0.592 1.00 44.41 78 GLY A CA 1
ATOM 582 C C . GLY A 1 78 ? 7.896 -1.360 1.712 1.00 44.41 78 GLY A C 1
ATOM 583 O O . GLY A 1 78 ? 8.193 -0.175 1.570 1.00 44.41 78 GLY A O 1
ATOM 584 N N . LEU A 1 79 ? 7.321 -1.827 2.822 1.00 39.50 79 LEU A N 1
ATOM 585 C CA . LEU A 1 79 ? 7.227 -1.043 4.052 1.00 39.50 79 LEU A CA 1
ATOM 586 C C . LEU A 1 79 ? 8.572 -1.169 4.786 1.00 39.50 79 LEU A C 1
ATOM 588 O O . LEU A 1 79 ? 8.833 -2.175 5.446 1.00 39.50 79 LEU A O 1
ATOM 592 N N . LEU A 1 80 ? 9.465 -0.190 4.628 1.00 31.00 80 LEU A N 1
ATOM 593 C CA . LEU A 1 80 ? 10.726 -0.173 5.372 1.00 31.00 80 LEU A CA 1
ATOM 594 C C . LEU A 1 80 ? 10.464 0.387 6.776 1.00 31.00 80 LEU A C 1
ATOM 596 O O . LEU A 1 80 ? 10.213 1.578 6.949 1.00 31.00 80 LEU A O 1
ATOM 600 N N . ARG A 1 81 ? 10.528 -0.485 7.785 1.00 27.31 81 ARG A N 1
ATOM 601 C CA . ARG A 1 81 ? 10.527 -0.108 9.202 1.00 27.31 81 ARG A CA 1
ATOM 602 C C . ARG A 1 81 ? 11.969 0.189 9.617 1.00 27.31 81 ARG A C 1
ATOM 604 O O . ARG A 1 81 ? 12.748 -0.740 9.808 1.00 27.31 81 ARG A O 1
ATOM 611 N N . ARG A 1 82 ? 12.336 1.468 9.738 1.00 26.45 82 ARG A N 1
ATOM 612 C CA . ARG A 1 82 ? 13.503 1.864 10.544 1.00 26.45 82 ARG A CA 1
ATOM 613 C C . ARG A 1 82 ? 13.055 1.888 12.005 1.00 26.45 82 ARG A C 1
ATOM 615 O O . ARG A 1 82 ? 12.110 2.604 12.328 1.00 26.45 82 ARG A O 1
ATOM 622 N N . LEU A 1 83 ? 13.674 1.045 12.830 1.00 36.00 83 LEU A N 1
ATOM 623 C CA . LEU A 1 83 ? 13.750 1.257 14.277 1.00 36.00 83 LEU A CA 1
ATOM 624 C C . LEU A 1 83 ? 14.862 2.270 14.559 1.00 36.00 83 LEU A C 1
ATOM 626 O O . LEU A 1 83 ? 15.841 2.272 13.774 1.00 36.00 83 LEU A O 1
#

pLDDT: mean 81.68, std 21.39, range [26.45, 98.19]

Organism: Klebsiella pneumoniae (NCBI:txid573)

Foldseek 3Di:
DDPVVVVVVPDDDDDDDDQDADDPVNVVVVVVVVLPDDDVVNPCQKDWDWDPDPVVVVVCQCVVPDDPDDDPHDIDTDTDRDD

InterPro domains:
  IPR000415 Nitroreductase-like [G3DSA:3.40.109.10] (1-74)
  IPR000415 Nitroreductase-like [SSF55469] (1-66)
  IPR016446 Flavin oxidoreductase Frp family [PTHR43425] (1-66)
  IPR029479 Nitroreductase [PF00881] (8-64)

Secondary structure (DSSP, 8-state):
--HHHHHHHT--------SPPPPHHHHHHHHHHHHTS--GGG----EEEE---HHHHHHHGGGGTS-----TT---EEEE---

Radius of gyration: 15.44 Å; Cα contacts (8 Å, |Δi|>4): 47; chains: 1; bounding box: 41×27×37 Å

Sequence (83 aa):
MTPTIELLRSHRSIRHFTDAPVSDEQRAEIIASAQAASTSSFLQCTSIIRITDPALRERLVPLTGGPAARRPGGGVLGLLRRL